Protein AF-A0A372JIN5-F1 (afdb_monomer_lite)

Secondary structure (DSSP, 8-state):
--HHHHHHHHHHHTT-EEEEE--SSSS----EEEEE-TT-SS--EEEEEETTEEE-TT--B--SHHHHHHHHHHHHTSHHHHHHHHHHHH--

Structure (mmCIF, N/CA/C/O backbone):
data_AF-A0A372JIN5-F1
#
_entry.id   AF-A0A372JIN5-F1
#
loop_
_atom_site.group_PDB
_atom_site.id
_atom_site.type_symbol
_atom_site.label_atom_id
_atom_site.label_alt_id
_atom_site.label_comp_id
_atom_site.label_asym_id
_atom_site.label_entity_id
_atom_site.label_seq_id
_atom_site.pdbx_PDB_ins_code
_atom_site.Cartn_x
_atom_site.Cartn_y
_atom_site.Cartn_z
_atom_site.occupancy
_atom_site.B_iso_or_equiv
_atom_site.auth_seq_id
_atom_site.auth_comp_id
_atom_site.auth_asym_id
_atom_site.auth_atom_id
_atom_site.pdbx_PDB_model_num
ATOM 1 N N . MET A 1 1 ? 12.521 -11.327 -9.259 1.00 53.19 1 MET A N 1
ATOM 2 C CA . MET A 1 1 ? 11.699 -11.073 -8.057 1.00 53.19 1 MET A CA 1
ATOM 3 C C . MET A 1 1 ? 10.772 -9.907 -8.365 1.00 53.19 1 MET A C 1
ATOM 5 O O . MET A 1 1 ? 11.195 -9.014 -9.088 1.00 53.19 1 MET A O 1
ATOM 9 N N . ASN A 1 2 ? 9.502 -9.965 -7.957 1.00 74.81 2 ASN A N 1
ATOM 10 C CA . ASN A 1 2 ? 8.502 -8.943 -8.284 1.00 74.81 2 ASN A CA 1
ATOM 11 C C . ASN A 1 2 ? 8.340 -8.012 -7.075 1.00 74.81 2 ASN A C 1
ATOM 13 O O . ASN A 1 2 ? 7.646 -8.370 -6.127 1.00 74.81 2 ASN A O 1
ATOM 17 N N . ALA A 1 3 ? 8.963 -6.832 -7.123 1.00 77.75 3 ALA A N 1
ATOM 18 C CA . ALA A 1 3 ? 9.010 -5.878 -6.012 1.00 77.75 3 ALA A CA 1
ATOM 19 C C . ALA A 1 3 ? 7.623 -5.513 -5.446 1.00 77.75 3 ALA A C 1
ATOM 21 O O . ALA A 1 3 ? 7.479 -5.291 -4.247 1.00 77.75 3 ALA A O 1
ATOM 22 N N . LEU A 1 4 ? 6.578 -5.494 -6.284 1.00 80.44 4 LEU A N 1
ATOM 23 C CA . LEU A 1 4 ? 5.213 -5.232 -5.819 1.00 80.44 4 LEU A CA 1
ATOM 24 C C . LEU A 1 4 ? 4.573 -6.426 -5.107 1.00 80.44 4 LEU A C 1
ATOM 26 O O . LEU A 1 4 ? 3.747 -6.216 -4.225 1.00 80.44 4 LEU A O 1
ATOM 30 N N . ALA A 1 5 ? 4.944 -7.660 -5.451 1.00 83.44 5 ALA A N 1
ATOM 31 C CA . ALA A 1 5 ? 4.478 -8.835 -4.716 1.00 83.44 5 ALA A CA 1
ATOM 32 C C . ALA A 1 5 ? 5.086 -8.863 -3.304 1.00 83.44 5 ALA A C 1
ATOM 34 O O . ALA A 1 5 ? 4.364 -9.049 -2.330 1.00 83.44 5 ALA A O 1
ATOM 35 N N . GLU A 1 6 ? 6.383 -8.573 -3.191 1.00 88.00 6 GLU A N 1
ATOM 36 C CA . GLU A 1 6 ? 7.070 -8.460 -1.897 1.00 88.00 6 GLU A CA 1
ATOM 37 C C . GLU A 1 6 ? 6.503 -7.304 -1.059 1.00 88.00 6 GLU A C 1
ATOM 39 O O . GLU A 1 6 ? 6.205 -7.469 0.125 1.00 88.00 6 GLU A O 1
ATOM 44 N N . LEU A 1 7 ? 6.262 -6.144 -1.682 1.00 88.38 7 LEU A N 1
ATOM 45 C CA . LEU A 1 7 ? 5.611 -5.019 -1.013 1.00 88.38 7 LEU A CA 1
ATOM 46 C C . LEU A 1 7 ? 4.198 -5.376 -0.532 1.00 88.38 7 LEU A C 1
ATOM 48 O O . LEU A 1 7 ? 3.811 -5.007 0.576 1.00 88.38 7 LEU A O 1
ATOM 52 N N . GLN A 1 8 ? 3.423 -6.097 -1.347 1.00 89.56 8 GLN A N 1
ATOM 53 C CA . GLN A 1 8 ? 2.086 -6.552 -0.976 1.00 89.56 8 GLN A CA 1
ATOM 54 C C . GLN A 1 8 ? 2.133 -7.431 0.277 1.00 89.56 8 GLN A C 1
ATOM 56 O O . GLN A 1 8 ? 1.375 -7.177 1.213 1.00 89.56 8 GLN A O 1
ATOM 61 N N . GLU A 1 9 ? 3.018 -8.428 0.324 1.00 89.94 9 GLU A N 1
ATOM 62 C CA . GLU A 1 9 ? 3.171 -9.291 1.500 1.00 89.94 9 GLU A CA 1
ATOM 63 C C . GLU A 1 9 ? 3.568 -8.483 2.741 1.00 89.94 9 GLU A C 1
ATOM 65 O O . GLU A 1 9 ? 2.967 -8.644 3.804 1.00 89.94 9 GLU A O 1
ATOM 70 N N . LEU A 1 10 ? 4.505 -7.544 2.605 1.00 92.00 10 LEU A N 1
ATOM 71 C CA . LEU A 1 10 ? 4.956 -6.683 3.701 1.00 92.00 10 LEU A CA 1
ATOM 72 C C . LEU A 1 10 ? 3.881 -5.728 4.235 1.00 92.00 10 LEU A C 1
ATOM 74 O O . LEU A 1 10 ? 3.882 -5.384 5.418 1.00 92.00 10 LEU A O 1
ATOM 78 N N . LEU A 1 11 ? 2.974 -5.262 3.385 1.00 90.25 11 LEU A N 1
ATOM 79 C CA . LEU A 1 11 ? 1.845 -4.436 3.809 1.00 90.25 11 LEU A CA 1
ATOM 80 C C . LEU A 1 11 ? 0.768 -5.288 4.498 1.00 90.25 11 LEU A C 1
ATOM 82 O O . LEU A 1 11 ? 0.189 -4.857 5.498 1.00 90.25 11 LEU A O 1
ATOM 86 N N . VAL A 1 12 ? 0.546 -6.517 4.020 1.00 89.94 12 VAL A N 1
ATOM 87 C CA . VAL A 1 12 ? -0.381 -7.477 4.640 1.00 89.94 12 VAL A CA 1
ATOM 88 C C . VAL A 1 12 ? 0.114 -7.929 6.015 1.00 89.94 12 VAL A C 1
ATOM 90 O O . VAL A 1 12 ? -0.676 -7.957 6.957 1.00 89.94 12 VAL A O 1
ATOM 93 N N . THR A 1 13 ? 1.410 -8.210 6.188 1.00 91.69 13 THR A N 1
ATOM 94 C CA . THR A 1 13 ? 1.985 -8.539 7.510 1.00 91.69 13 THR A CA 1
ATOM 95 C C . THR A 1 13 ? 1.901 -7.366 8.486 1.00 91.69 13 THR A C 1
ATOM 97 O O . THR A 1 13 ? 1.747 -7.568 9.689 1.00 91.69 13 THR A O 1
ATOM 100 N N . ARG A 1 14 ? 1.894 -6.128 7.974 1.00 87.12 14 ARG A N 1
ATOM 101 C CA . ARG A 1 14 ? 1.582 -4.914 8.744 1.00 87.12 14 ARG A CA 1
ATOM 102 C C . ARG A 1 14 ? 0.076 -4.700 8.969 1.00 87.12 14 ARG A C 1
ATOM 104 O O . ARG A 1 14 ? -0.315 -3.648 9.476 1.00 87.12 14 ARG A O 1
ATOM 111 N N . GLY A 1 15 ? -0.774 -5.672 8.646 1.00 86.19 15 GLY A N 1
ATOM 112 C CA . GLY A 1 15 ? -2.209 -5.653 8.931 1.00 86.19 15 GLY A CA 1
ATOM 113 C C . GLY A 1 15 ? -3.030 -4.754 8.007 1.00 86.19 15 GLY A C 1
ATOM 114 O O . GLY A 1 15 ? -4.143 -4.384 8.368 1.00 86.19 15 GLY A O 1
ATOM 115 N N . LEU A 1 16 ? -2.504 -4.372 6.842 1.00 87.56 16 LEU A N 1
ATOM 116 C CA . LEU A 1 16 ? -3.238 -3.588 5.849 1.00 87.56 16 LEU A CA 1
ATOM 117 C C . LEU A 1 16 ? -3.933 -4.506 4.841 1.00 87.56 16 LEU A C 1
ATOM 119 O O . LEU A 1 16 ? -3.468 -5.605 4.538 1.00 87.56 16 LEU A O 1
ATOM 123 N N . ARG A 1 17 ? -5.050 -4.039 4.281 1.00 87.81 17 ARG A N 1
ATOM 124 C CA . ARG A 1 17 ? -5.670 -4.674 3.116 1.00 87.81 17 ARG A CA 1
ATOM 125 C C . ARG A 1 17 ? -5.005 -4.143 1.862 1.00 87.81 17 ARG A C 1
ATOM 127 O O . ARG A 1 17 ? -4.893 -2.934 1.684 1.00 87.81 17 ARG A O 1
ATOM 134 N N . VAL A 1 18 ? -4.604 -5.048 0.981 1.00 88.62 18 VAL A N 1
ATOM 135 C CA . VAL A 1 18 ? -3.955 -4.694 -0.278 1.00 88.62 18 VAL A CA 1
ATOM 136 C C . VAL A 1 18 ? -4.685 -5.371 -1.423 1.00 88.62 18 VAL A C 1
ATOM 138 O O . VAL A 1 18 ? -4.943 -6.573 -1.379 1.00 88.62 18 VAL A O 1
ATOM 141 N N . LYS A 1 19 ? -5.009 -4.604 -2.461 1.00 86.94 19 LYS A N 1
ATOM 142 C CA . LYS A 1 19 ? -5.565 -5.115 -3.710 1.00 86.94 19 LYS A CA 1
ATOM 143 C C . LYS A 1 19 ? -4.641 -4.746 -4.859 1.00 86.94 19 LYS A C 1
ATOM 145 O O . LYS A 1 19 ? -4.434 -3.569 -5.146 1.00 86.94 19 LYS A O 1
ATOM 150 N N . ALA A 1 20 ? -4.121 -5.760 -5.536 1.00 83.94 20 ALA A N 1
ATOM 151 C CA . ALA A 1 20 ? -3.382 -5.573 -6.771 1.00 83.94 20 ALA A CA 1
ATOM 152 C C . ALA A 1 20 ? -4.291 -4.991 -7.863 1.00 83.94 20 ALA A C 1
ATOM 154 O O . ALA A 1 20 ? -5.415 -5.453 -8.077 1.00 83.94 20 ALA A O 1
ATOM 155 N N . HIS A 1 21 ? -3.788 -3.980 -8.564 1.00 77.81 21 HIS A N 1
ATOM 156 C CA . HIS A 1 21 ? -4.406 -3.409 -9.747 1.00 77.81 21 HIS A CA 1
ATOM 157 C C . HIS A 1 21 ? -3.489 -3.659 -10.947 1.00 77.81 21 HIS A C 1
ATOM 159 O O . HIS A 1 21 ? -2.360 -3.162 -11.023 1.00 77.81 21 HIS A O 1
ATOM 165 N N . LEU A 1 22 ? -3.977 -4.501 -11.857 1.00 70.44 22 LEU A N 1
ATOM 166 C CA . LEU A 1 22 ? -3.284 -4.863 -13.086 1.00 70.44 22 LEU A CA 1
ATOM 167 C C . LEU A 1 22 ? -3.424 -3.720 -14.096 1.00 70.44 22 LEU A C 1
ATOM 169 O O . LEU A 1 22 ? -4.535 -3.285 -14.394 1.00 70.44 22 LEU A O 1
ATOM 173 N N . GLY A 1 23 ? -2.294 -3.237 -14.604 1.00 61.81 23 GLY A N 1
ATOM 174 C CA . GLY A 1 23 ? -2.236 -2.338 -15.754 1.00 61.81 23 GLY A CA 1
ATOM 175 C C . GLY A 1 23 ? -2.511 -3.075 -17.077 1.00 61.81 23 GLY A C 1
ATOM 176 O O . GLY A 1 23 ? -2.697 -4.293 -17.070 1.00 61.81 23 GLY A O 1
ATOM 177 N N . PRO A 1 24 ? -2.570 -2.353 -18.215 1.00 51.72 24 PRO A N 1
ATOM 178 C CA . PRO A 1 24 ? -3.012 -2.894 -19.512 1.00 51.72 24 PRO A CA 1
ATOM 179 C C . PRO A 1 24 ? -2.104 -4.023 -20.088 1.00 51.72 24 PRO A C 1
ATOM 181 O O . PRO A 1 24 ? -0.988 -4.213 -19.602 1.00 51.72 24 PRO A O 1
ATOM 184 N N . PRO A 1 25 ? -2.588 -4.813 -21.084 1.00 49.69 25 PRO A N 1
ATOM 185 C CA . PRO A 1 25 ? -2.360 -6.270 -21.208 1.00 49.69 25 PRO A CA 1
ATOM 186 C C . PRO A 1 25 ? -1.157 -6.667 -22.096 1.00 49.69 25 PRO A C 1
ATOM 188 O O . PRO A 1 25 ? -0.552 -5.799 -22.719 1.00 49.69 25 PRO A O 1
ATOM 191 N N . PRO A 1 26 ? -0.902 -7.976 -22.328 1.00 48.91 26 PRO A N 1
ATOM 192 C CA . PRO A 1 26 ? -0.875 -9.107 -21.402 1.00 48.91 26 PRO A CA 1
ATOM 193 C C . PRO A 1 26 ? 0.580 -9.589 -21.200 1.00 48.91 26 PRO A C 1
ATOM 195 O O . PRO A 1 26 ? 1.359 -9.672 -22.146 1.00 48.91 26 PRO A O 1
ATOM 198 N N . GLY A 1 27 ? 0.947 -9.915 -19.957 1.00 51.16 27 GLY A N 1
ATOM 199 C CA . GLY A 1 27 ? 2.294 -10.391 -19.593 1.00 51.16 27 GLY A CA 1
ATOM 200 C C . GLY A 1 27 ? 2.998 -9.575 -18.504 1.00 51.16 27 GLY A C 1
ATOM 201 O O . GLY A 1 27 ? 4.095 -9.938 -18.092 1.00 51.16 27 GLY A O 1
ATOM 202 N N . HIS A 1 28 ? 2.375 -8.500 -18.014 1.00 52.44 28 HIS A N 1
ATOM 203 C CA . HIS A 1 28 ? 2.985 -7.604 -17.035 1.00 52.44 28 HIS A CA 1
ATOM 204 C C . HIS A 1 28 ? 2.527 -7.896 -15.604 1.00 52.44 28 HIS A C 1
ATOM 206 O O . HIS A 1 28 ? 1.342 -8.093 -15.325 1.00 52.44 28 HIS A O 1
ATOM 212 N N . ALA A 1 29 ? 3.516 -7.907 -14.709 1.00 62.50 29 ALA A N 1
ATOM 213 C CA . ALA A 1 29 ? 3.359 -7.858 -13.266 1.00 62.50 29 ALA A CA 1
ATOM 214 C C . ALA A 1 29 ? 2.406 -6.721 -12.859 1.00 62.50 29 ALA A C 1
ATOM 216 O O . ALA A 1 29 ? 2.309 -5.706 -13.546 1.00 62.50 29 ALA A O 1
ATOM 217 N N . VAL A 1 30 ? 1.702 -6.908 -11.739 1.00 66.75 30 VAL A N 1
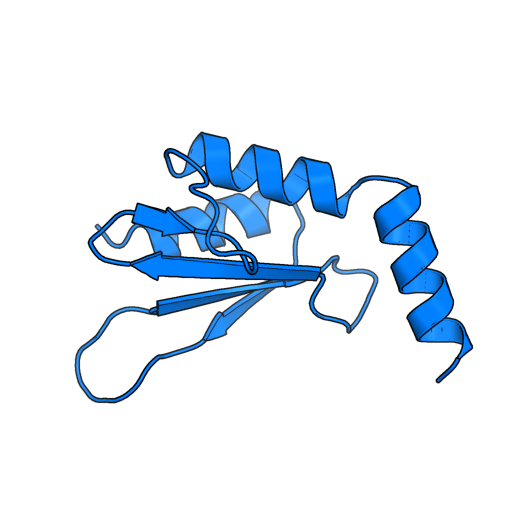ATOM 218 C CA . VAL A 1 30 ? 0.933 -5.867 -11.033 1.00 66.75 30 VAL A CA 1
ATOM 219 C C . VAL A 1 30 ? 1.643 -4.520 -11.167 1.00 66.75 30 VAL A C 1
ATOM 221 O O . VAL A 1 30 ? 2.832 -4.455 -10.899 1.00 66.75 30 VAL A O 1
ATOM 224 N N . THR A 1 31 ? 0.950 -3.466 -11.602 1.00 78.44 31 THR A N 1
ATOM 225 C CA . THR A 1 31 ? 1.549 -2.125 -11.775 1.00 78.44 31 THR A CA 1
ATOM 226 C C . THR A 1 31 ? 1.188 -1.180 -10.644 1.00 78.44 31 THR A C 1
ATOM 228 O O . THR A 1 31 ? 1.845 -0.154 -10.469 1.00 78.44 31 THR A O 1
ATOM 231 N N . ALA A 1 32 ? 0.139 -1.503 -9.885 1.00 82.62 32 ALA A N 1
ATOM 232 C CA . ALA A 1 32 ? -0.250 -0.731 -8.723 1.00 82.62 32 ALA A CA 1
ATOM 233 C C . ALA A 1 32 ? -0.834 -1.596 -7.599 1.00 82.62 32 ALA A C 1
ATOM 235 O O . ALA A 1 32 ? -1.435 -2.641 -7.847 1.00 82.62 32 ALA A O 1
ATOM 236 N N . LEU A 1 33 ? -0.692 -1.126 -6.363 1.00 87.12 33 LEU A N 1
ATOM 237 C CA . LEU A 1 33 ? -1.332 -1.672 -5.171 1.00 87.12 33 LEU A CA 1
ATOM 238 C C . LEU A 1 33 ? -2.265 -0.618 -4.587 1.00 87.12 33 LEU A C 1
ATOM 240 O O . LEU A 1 33 ? -1.847 0.499 -4.295 1.00 87.12 33 LEU A O 1
ATOM 244 N N . LEU A 1 34 ? -3.522 -0.994 -4.396 1.00 87.12 34 LEU A N 1
ATOM 245 C CA . LEU A 1 34 ? -4.491 -0.222 -3.633 1.00 87.12 34 LEU A CA 1
ATOM 246 C C . LEU A 1 34 ? -4.397 -0.685 -2.184 1.00 87.12 34 LEU A C 1
ATOM 248 O O . LEU A 1 34 ? -4.643 -1.857 -1.899 1.00 87.12 34 LEU A O 1
ATOM 252 N N . VAL A 1 35 ? -4.024 0.215 -1.285 1.00 85.81 35 VAL A N 1
ATOM 253 C CA . VAL A 1 35 ? -3.797 -0.091 0.127 1.00 85.81 35 VAL A CA 1
ATOM 254 C C . VAL A 1 35 ? -4.889 0.565 0.956 1.00 85.81 35 VAL A C 1
ATOM 256 O O . VAL A 1 35 ? -5.193 1.742 0.777 1.00 85.81 35 VAL A O 1
ATOM 259 N N . ALA A 1 36 ? -5.491 -0.198 1.858 1.00 82.19 36 ALA A N 1
ATOM 260 C CA . ALA A 1 36 ? -6.578 0.235 2.721 1.00 82.19 36 ALA A CA 1
ATOM 261 C C . ALA A 1 36 ? -6.371 -0.268 4.153 1.00 82.19 36 ALA A C 1
ATOM 263 O O . ALA A 1 36 ? -5.741 -1.303 4.393 1.00 82.19 36 ALA A O 1
ATOM 264 N N . ASN A 1 37 ? -6.945 0.445 5.117 1.00 78.19 37 ASN A N 1
ATOM 265 C CA . ASN A 1 37 ? -7.067 -0.051 6.483 1.00 78.19 37 ASN A CA 1
ATOM 266 C C . ASN A 1 37 ? -8.159 -1.137 6.535 1.00 78.19 37 ASN A C 1
ATOM 268 O O . ASN A 1 37 ? -9.229 -0.936 5.968 1.00 78.19 37 ASN A O 1
ATOM 272 N N . PRO A 1 38 ? -7.938 -2.285 7.201 1.00 73.12 38 PRO A N 1
ATOM 273 C CA . PRO A 1 38 ? -8.918 -3.370 7.253 1.00 73.12 38 PRO A CA 1
ATOM 274 C C . PRO A 1 38 ? -10.264 -2.996 7.878 1.00 73.12 38 PRO A C 1
ATOM 276 O O . PRO A 1 38 ? -11.256 -3.659 7.575 1.00 73.12 38 PRO A O 1
ATOM 279 N N . ALA A 1 39 ? -10.308 -1.972 8.731 1.00 72.06 39 ALA A N 1
ATOM 280 C CA . ALA A 1 39 ? -11.535 -1.495 9.359 1.00 72.06 39 ALA A CA 1
ATOM 281 C C . ALA A 1 39 ? -12.423 -0.667 8.412 1.00 72.06 39 ALA A C 1
ATOM 283 O O . ALA A 1 39 ? -13.540 -0.318 8.783 1.00 72.06 39 ALA A O 1
ATOM 284 N N . ILE A 1 40 ? -11.938 -0.324 7.212 1.00 66.31 40 ILE A N 1
ATOM 285 C CA . ILE A 1 40 ? -12.569 0.639 6.305 1.00 66.31 40 ILE A CA 1
ATOM 286 C C . ILE A 1 40 ? -12.575 0.084 4.869 1.00 66.31 40 ILE A C 1
ATOM 288 O O . ILE A 1 40 ? -11.653 -0.608 4.438 1.00 66.31 40 ILE A O 1
ATOM 292 N N . SER A 1 41 ? -13.633 0.376 4.109 1.00 62.59 41 SER A N 1
ATOM 293 C CA . SER A 1 41 ? -13.802 -0.114 2.727 1.00 62.59 41 SER A CA 1
ATOM 294 C C . SER A 1 41 ? -13.170 0.793 1.659 1.00 62.59 41 SER A C 1
ATOM 296 O O . SER A 1 41 ? -13.079 0.404 0.495 1.00 62.59 41 SER A O 1
ATOM 298 N N . CYS A 1 42 ? -12.734 1.994 2.037 1.00 67.12 42 CYS A N 1
ATOM 299 C CA . CYS A 1 42 ? -12.134 2.991 1.154 1.00 67.12 42 CYS A CA 1
ATOM 300 C C . CYS A 1 42 ? -10.636 2.733 0.925 1.00 67.12 42 CYS A C 1
ATOM 302 O O . CYS A 1 42 ? -9.915 2.321 1.836 1.00 67.12 42 CYS A O 1
ATOM 304 N N . VAL A 1 43 ? -10.150 3.021 -0.288 1.00 71.62 43 VAL A N 1
ATOM 305 C CA . VAL A 1 43 ? -8.710 2.999 -0.588 1.00 71.62 43 VAL A CA 1
ATOM 306 C C . VAL A 1 43 ? -8.042 4.178 0.108 1.00 71.62 43 VAL A C 1
ATOM 308 O O . VAL A 1 43 ? -8.469 5.319 -0.038 1.00 71.62 43 VAL A O 1
ATOM 311 N N . GLY A 1 44 ? -6.988 3.879 0.857 1.00 72.06 44 GLY A N 1
ATOM 312 C CA . GLY A 1 44 ? -6.195 4.851 1.587 1.00 72.06 44 GLY A CA 1
ATOM 313 C C . GLY A 1 44 ? -5.023 5.421 0.805 1.00 72.06 44 GLY A C 1
ATOM 314 O O . GLY A 1 44 ? -4.739 6.607 0.894 1.00 72.06 44 GLY A O 1
ATOM 315 N N . GLU A 1 45 ? -4.341 4.568 0.045 1.00 82.31 45 GLU A N 1
ATOM 316 C CA . GLU A 1 45 ? -3.150 4.929 -0.723 1.00 82.31 45 GLU A CA 1
ATOM 317 C C . GLU A 1 45 ? -3.074 4.075 -1.992 1.00 82.31 45 GLU A C 1
ATOM 319 O O . GLU A 1 45 ? -3.526 2.926 -2.016 1.00 82.31 45 GLU A O 1
ATOM 324 N N . THR A 1 46 ? -2.487 4.626 -3.056 1.00 86.75 46 THR A N 1
ATOM 325 C CA . THR A 1 46 ? -2.154 3.861 -4.263 1.00 86.75 46 THR A CA 1
ATOM 326 C C . THR A 1 46 ? -0.652 3.879 -4.464 1.00 86.75 46 THR A C 1
ATOM 328 O O . THR A 1 46 ? -0.078 4.933 -4.703 1.00 86.75 46 THR A O 1
ATOM 331 N N . VAL A 1 47 ? -0.027 2.708 -4.437 1.00 87.44 47 VAL A N 1
ATOM 332 C CA . VAL A 1 47 ? 1.384 2.552 -4.796 1.00 87.44 47 VAL A CA 1
ATOM 333 C C . VAL A 1 47 ? 1.478 2.137 -6.248 1.00 87.44 47 VAL A C 1
ATOM 335 O O . VAL A 1 47 ? 0.713 1.280 -6.678 1.00 87.44 47 VAL A O 1
ATOM 338 N N . ARG A 1 48 ? 2.412 2.701 -7.004 1.00 87.44 48 ARG A N 1
ATOM 339 C CA . ARG A 1 48 ? 2.684 2.345 -8.398 1.00 87.44 48 ARG A CA 1
ATOM 340 C C . ARG A 1 48 ? 4.138 1.929 -8.552 1.00 87.44 48 ARG A C 1
ATOM 342 O O . ARG A 1 48 ? 5.004 2.457 -7.865 1.00 87.44 48 ARG A O 1
ATOM 349 N N . LEU A 1 49 ? 4.398 1.016 -9.481 1.00 83.06 49 LEU A N 1
ATOM 350 C CA . LEU A 1 49 ? 5.751 0.704 -9.934 1.00 83.06 49 LEU A CA 1
ATOM 351 C C . LEU A 1 49 ? 5.968 1.342 -11.304 1.00 83.06 49 LEU A C 1
ATOM 353 O O . LEU A 1 49 ? 5.270 1.015 -12.266 1.00 83.06 49 LEU A O 1
ATOM 357 N N . ARG A 1 50 ? 6.924 2.266 -11.395 1.00 78.25 50 ARG A N 1
ATOM 358 C CA . ARG A 1 50 ? 7.293 2.943 -12.641 1.00 78.25 50 ARG A CA 1
ATOM 359 C C . ARG A 1 50 ? 8.798 2.849 -12.832 1.00 78.25 50 ARG A C 1
ATOM 361 O O . ARG A 1 50 ? 9.532 3.428 -12.044 1.00 78.25 50 ARG A O 1
ATOM 368 N N . ALA A 1 51 ? 9.231 2.167 -13.895 1.00 76.19 51 ALA A N 1
ATOM 369 C CA . ALA A 1 51 ? 10.655 1.9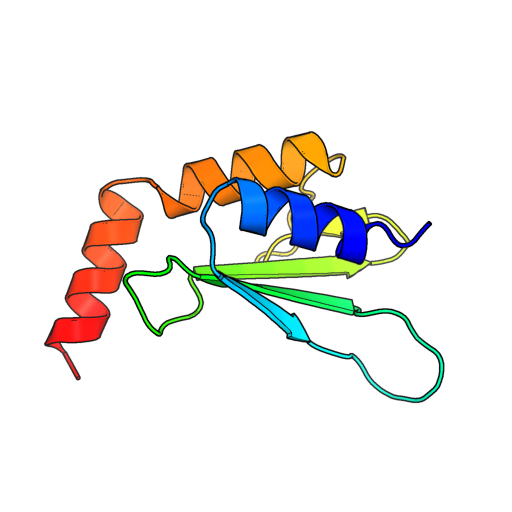76 -14.199 1.00 76.19 51 ALA A CA 1
ATOM 370 C C . ALA A 1 51 ? 11.451 1.502 -12.962 1.00 76.19 51 ALA A C 1
ATOM 372 O O . ALA A 1 51 ? 12.454 2.104 -12.597 1.00 76.19 51 ALA A O 1
ATOM 373 N N . ASP A 1 52 ? 10.917 0.485 -12.277 1.00 77.00 52 ASP A N 1
ATOM 374 C CA . ASP A 1 52 ? 11.453 -0.115 -11.043 1.00 77.00 52 ASP A CA 1
ATOM 375 C C . ASP A 1 52 ? 11.458 0.772 -9.784 1.00 77.00 52 ASP A C 1
ATOM 377 O O . ASP A 1 52 ? 11.871 0.325 -8.716 1.00 77.00 52 ASP A O 1
ATOM 381 N N . ALA A 1 53 ? 10.921 1.992 -9.855 1.00 84.81 53 ALA A N 1
ATOM 382 C CA . ALA A 1 53 ? 10.722 2.853 -8.695 1.00 84.81 53 ALA A CA 1
ATOM 383 C C . ALA A 1 53 ? 9.292 2.746 -8.147 1.00 84.81 53 ALA A C 1
ATOM 385 O O . ALA A 1 53 ? 8.313 2.803 -8.900 1.00 84.81 53 ALA A O 1
ATOM 386 N N .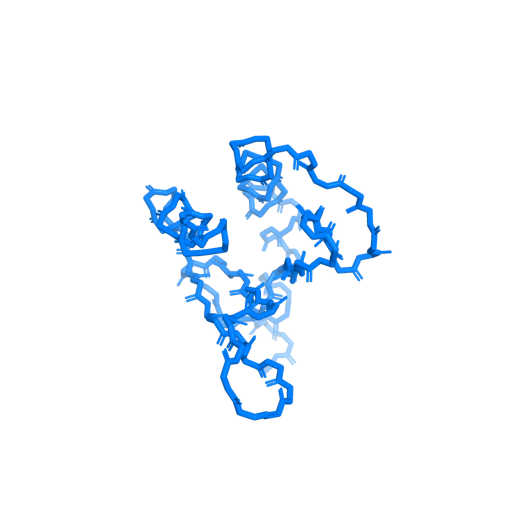 LEU A 1 54 ? 9.175 2.641 -6.822 1.00 89.12 54 LEU A N 1
ATOM 387 C CA . LEU A 1 54 ? 7.901 2.728 -6.116 1.00 89.12 54 LEU A CA 1
ATOM 388 C C . LEU A 1 54 ? 7.508 4.192 -5.933 1.00 89.12 54 LEU A C 1
ATOM 390 O O . LEU A 1 54 ? 8.279 4.991 -5.396 1.00 89.12 54 LEU A O 1
ATOM 394 N N . THR A 1 55 ? 6.295 4.540 -6.348 1.00 89.88 55 THR A N 1
ATOM 395 C CA . THR A 1 55 ? 5.732 5.877 -6.159 1.00 89.88 55 THR A CA 1
ATOM 396 C C . THR A 1 55 ? 4.350 5.821 -5.532 1.00 89.88 55 THR A C 1
ATOM 398 O O . THR A 1 55 ? 3.612 4.857 -5.724 1.00 89.88 55 THR A O 1
ATOM 401 N N . ASP A 1 56 ? 3.997 6.844 -4.760 1.00 88.38 56 ASP A N 1
ATOM 402 C CA . ASP A 1 56 ? 2.661 6.971 -4.175 1.00 88.38 56 ASP A CA 1
ATOM 403 C C . ASP A 1 56 ? 1.648 7.594 -5.153 1.00 88.38 56 ASP A C 1
ATOM 405 O O . ASP A 1 56 ? 1.947 7.863 -6.324 1.00 88.38 56 ASP A O 1
ATOM 409 N N . SER A 1 57 ? 0.429 7.837 -4.669 1.00 81.56 57 SER A N 1
ATOM 410 C CA . SER A 1 57 ? -0.658 8.423 -5.460 1.00 81.56 57 SER A CA 1
ATOM 411 C C . SER A 1 57 ? -0.351 9.831 -5.991 1.00 81.56 57 SER A C 1
ATOM 413 O O . SER A 1 57 ? -0.898 10.218 -7.026 1.00 81.56 57 SER A O 1
ATOM 415 N N . SER A 1 58 ? 0.562 10.562 -5.342 1.00 83.75 58 SER A N 1
ATOM 416 C CA . SER A 1 58 ? 1.053 11.877 -5.774 1.00 83.75 58 SER A CA 1
ATOM 417 C C . SER A 1 58 ? 2.208 11.800 -6.779 1.00 83.75 58 SER A C 1
ATOM 419 O O . SER A 1 58 ? 2.591 12.809 -7.367 1.00 83.75 58 SER A O 1
ATOM 421 N N . GLY A 1 59 ? 2.766 10.606 -7.002 1.00 83.44 59 GLY A N 1
ATOM 422 C CA . GLY A 1 59 ? 3.966 10.405 -7.809 1.00 83.44 59 GLY A CA 1
ATOM 423 C C . GLY A 1 59 ? 5.273 10.611 -7.040 1.00 83.44 59 GLY A C 1
ATOM 424 O O . GLY A 1 59 ? 6.337 10.604 -7.658 1.00 83.44 59 GLY A O 1
ATOM 425 N N . THR A 1 60 ? 5.217 10.760 -5.715 1.00 89.12 60 THR A N 1
ATOM 426 C CA . THR A 1 60 ? 6.406 10.893 -4.868 1.00 89.12 60 THR A CA 1
ATOM 427 C C . THR A 1 60 ? 7.094 9.541 -4.717 1.00 89.12 60 THR A C 1
ATOM 429 O O . THR A 1 60 ? 6.433 8.530 -4.482 1.00 89.12 60 THR A O 1
ATOM 432 N N . GLY A 1 61 ? 8.425 9.521 -4.825 1.00 89.56 61 GLY A N 1
ATOM 433 C CA . GLY A 1 61 ? 9.232 8.323 -4.594 1.00 89.56 61 GLY A CA 1
ATOM 434 C C . GLY A 1 61 ? 9.115 7.816 -3.154 1.00 89.56 61 GLY A C 1
ATOM 435 O O . GLY A 1 61 ? 9.241 8.584 -2.194 1.00 89.56 61 GLY A O 1
ATOM 436 N N . LEU A 1 62 ? 8.879 6.513 -3.016 1.00 88.62 62 LEU A N 1
ATOM 437 C CA . LEU A 1 62 ? 8.709 5.832 -1.731 1.00 88.62 62 LEU A CA 1
ATOM 438 C C . LEU A 1 62 ? 9.983 5.145 -1.219 1.00 88.62 62 LEU A C 1
ATOM 440 O O . LEU A 1 62 ? 9.954 4.600 -0.121 1.00 88.62 62 LEU A O 1
ATOM 444 N N . GLY A 1 63 ? 11.074 5.203 -1.985 1.00 89.75 63 GLY A N 1
ATOM 445 C CA . GLY A 1 63 ? 12.332 4.540 -1.646 1.00 89.75 63 GLY A CA 1
ATOM 446 C C . GLY A 1 63 ? 12.307 3.052 -1.991 1.00 89.75 63 GLY A C 1
ATOM 447 O O . GLY A 1 63 ? 11.645 2.635 -2.948 1.00 89.75 63 GLY A O 1
ATOM 448 N N . ASP A 1 64 ? 13.058 2.260 -1.228 1.00 89.56 64 ASP A N 1
ATOM 449 C CA . ASP A 1 64 ? 13.023 0.803 -1.332 1.00 89.56 64 ASP A CA 1
ATOM 450 C C . ASP A 1 64 ? 11.731 0.212 -0.735 1.00 89.56 64 ASP A C 1
ATOM 452 O O . ASP A 1 64 ? 10.882 0.910 -0.182 1.00 89.56 64 ASP A O 1
ATOM 456 N N . ILE A 1 65 ? 11.560 -1.103 -0.869 1.00 89.56 65 ILE A N 1
ATOM 457 C CA . ILE A 1 65 ? 10.334 -1.807 -0.476 1.00 89.56 65 ILE A CA 1
ATOM 458 C C . ILE A 1 65 ? 10.049 -1.679 1.034 1.00 89.56 65 ILE A C 1
ATOM 460 O O . ILE A 1 65 ? 8.884 -1.561 1.424 1.00 89.56 65 ILE A O 1
ATOM 464 N N . PHE A 1 66 ? 11.073 -1.690 1.893 1.00 89.31 66 PHE A N 1
ATOM 465 C CA . PHE A 1 66 ? 10.890 -1.562 3.338 1.00 89.31 66 PHE A CA 1
ATOM 466 C C . PHE A 1 66 ? 10.518 -0.132 3.717 1.00 89.31 66 PHE A C 1
ATOM 468 O O . PHE A 1 66 ? 9.544 0.054 4.449 1.00 89.31 66 PHE A O 1
ATOM 475 N N . GLU A 1 67 ? 11.226 0.860 3.168 1.00 91.31 67 GLU A N 1
ATOM 476 C CA . GLU A 1 67 ? 10.902 2.276 3.375 1.00 91.31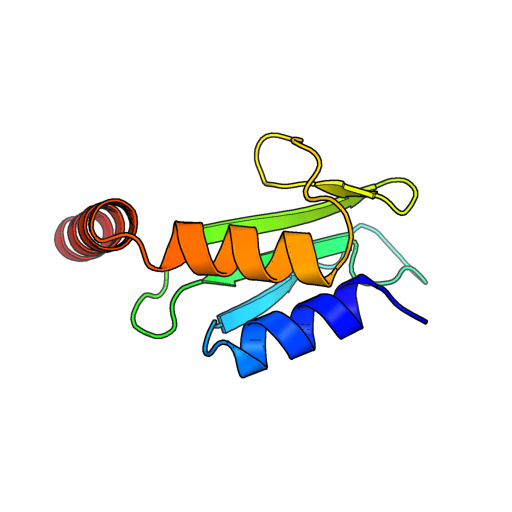 67 GLU A CA 1
ATOM 477 C C . GLU A 1 67 ? 9.476 2.585 2.903 1.00 91.31 67 GLU A C 1
ATOM 479 O O . GLU A 1 67 ? 8.688 3.191 3.636 1.00 91.31 67 GLU A O 1
ATOM 484 N N . ALA A 1 68 ? 9.105 2.096 1.718 1.00 89.94 68 ALA A N 1
ATOM 485 C CA . ALA A 1 68 ? 7.769 2.260 1.171 1.00 89.94 68 ALA A CA 1
ATOM 486 C C . ALA A 1 68 ? 6.713 1.692 2.121 1.00 89.94 68 ALA A C 1
ATOM 488 O O . ALA A 1 68 ? 5.735 2.369 2.446 1.00 89.94 68 ALA A O 1
ATOM 489 N N . ALA A 1 69 ? 6.916 0.467 2.605 1.00 89.81 69 ALA A N 1
ATOM 490 C CA . ALA A 1 69 ? 5.957 -0.190 3.474 1.00 89.81 69 ALA A CA 1
ATOM 491 C C . ALA A 1 69 ? 5.809 0.507 4.838 1.00 89.81 69 ALA A C 1
ATOM 493 O O . ALA A 1 69 ? 4.682 0.643 5.320 1.00 89.81 69 ALA A O 1
ATOM 494 N N . ASP A 1 70 ? 6.901 0.990 5.439 1.00 90.25 70 ASP A N 1
ATOM 495 C CA . ASP A 1 70 ? 6.854 1.774 6.680 1.00 90.25 70 ASP A CA 1
ATOM 496 C C . ASP A 1 70 ? 6.195 3.140 6.477 1.00 90.25 70 ASP A C 1
ATOM 498 O O . ASP A 1 70 ? 5.342 3.532 7.274 1.00 90.25 70 ASP A O 1
ATOM 502 N N . ARG A 1 71 ? 6.501 3.846 5.382 1.00 89.56 71 ARG A N 1
ATOM 503 C CA . ARG A 1 71 ? 5.869 5.139 5.073 1.00 89.56 71 ARG A CA 1
ATOM 504 C C . ARG A 1 71 ? 4.369 4.997 4.850 1.00 89.56 71 ARG A C 1
ATOM 506 O O . ARG A 1 71 ? 3.600 5.785 5.401 1.00 89.56 71 ARG A O 1
ATOM 513 N N . ILE A 1 72 ? 3.939 3.994 4.085 1.00 88.38 72 ILE A N 1
ATOM 514 C CA . ILE A 1 72 ? 2.515 3.727 3.847 1.00 88.38 72 ILE A CA 1
ATOM 515 C C . ILE A 1 72 ? 1.834 3.345 5.161 1.00 88.38 72 ILE A C 1
ATOM 517 O O . ILE A 1 72 ? 0.823 3.943 5.521 1.00 88.38 72 ILE A O 1
ATOM 521 N N . ALA A 1 73 ? 2.394 2.395 5.914 1.00 85.88 73 ALA A N 1
ATOM 522 C CA . ALA A 1 73 ? 1.809 1.977 7.183 1.00 85.88 73 ALA A CA 1
ATOM 523 C C . ALA A 1 73 ? 1.737 3.125 8.197 1.00 85.88 73 ALA A C 1
ATOM 525 O O . ALA A 1 73 ? 0.722 3.261 8.875 1.00 85.88 73 ALA A O 1
ATOM 526 N N . GLY A 1 74 ? 2.766 3.971 8.265 1.00 85.12 74 GLY A N 1
ATOM 527 C CA . GLY A 1 74 ? 2.796 5.163 9.106 1.00 85.12 74 GLY A CA 1
ATOM 528 C C . GLY A 1 74 ? 1.688 6.148 8.744 1.00 85.12 74 GLY A C 1
ATOM 529 O O . GLY A 1 74 ? 0.907 6.522 9.615 1.00 85.12 74 GLY A O 1
ATOM 530 N N . ARG A 1 75 ? 1.553 6.499 7.456 1.00 83.88 75 ARG A N 1
ATOM 531 C CA . ARG A 1 75 ? 0.483 7.386 6.957 1.00 83.88 75 ARG A CA 1
ATOM 532 C C . ARG A 1 75 ? -0.905 6.841 7.297 1.00 83.88 75 ARG A C 1
ATOM 534 O O . ARG A 1 75 ? -1.714 7.537 7.901 1.00 83.88 75 ARG A O 1
ATOM 541 N N . LEU A 1 76 ? -1.145 5.569 6.982 1.00 79.19 76 LEU A N 1
ATOM 542 C CA . LEU A 1 76 ? -2.447 4.913 7.136 1.00 79.19 76 LEU A CA 1
ATOM 543 C C . LEU A 1 76 ? -2.843 4.611 8.594 1.00 79.19 76 LEU A C 1
ATOM 545 O O . LEU A 1 76 ? -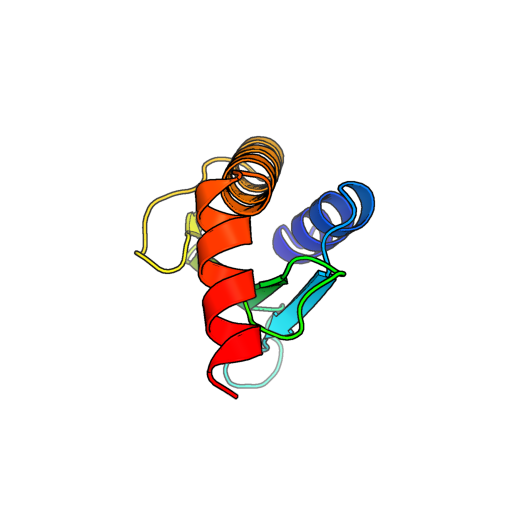3.977 4.206 8.851 1.00 79.19 76 LEU A O 1
ATOM 549 N N . ARG A 1 77 ? -1.924 4.787 9.549 1.00 76.12 77 ARG A N 1
ATOM 550 C CA . ARG A 1 77 ? -2.170 4.613 10.989 1.00 76.12 77 ARG A CA 1
ATOM 551 C C . ARG A 1 77 ? -2.277 5.934 11.747 1.00 76.12 77 ARG A C 1
ATOM 553 O O . ARG A 1 77 ? -2.509 5.901 12.954 1.00 76.12 77 ARG A O 1
ATOM 560 N N . THR A 1 78 ? -2.109 7.079 11.082 1.00 76.25 78 THR A N 1
ATOM 561 C CA . THR A 1 78 ? -2.286 8.367 11.758 1.00 76.25 78 THR A CA 1
ATOM 562 C C . THR A 1 78 ? -3.748 8.560 12.177 1.00 76.25 78 THR A C 1
ATOM 564 O O . THR A 1 78 ? -4.663 8.158 11.449 1.00 76.25 78 THR A O 1
ATOM 567 N N . PRO A 1 79 ? -4.001 9.181 13.343 1.00 68.88 79 PRO A N 1
ATOM 568 C CA . PRO A 1 79 ? -5.358 9.483 13.785 1.00 68.88 79 PRO A CA 1
ATOM 569 C C . PRO A 1 79 ? -6.085 10.411 12.805 1.00 68.88 79 PRO A C 1
ATOM 571 O O . PRO A 1 79 ? -7.295 10.303 12.672 1.00 68.88 79 PRO A O 1
ATOM 574 N N . GLU A 1 80 ? -5.363 11.267 12.078 1.00 72.94 80 GLU A N 1
ATOM 575 C CA . GLU A 1 80 ? -5.915 12.157 11.050 1.00 72.94 80 GLU A CA 1
ATOM 576 C C . GLU A 1 80 ? -6.433 11.377 9.839 1.00 72.94 80 GLU A C 1
ATOM 578 O O . GLU A 1 80 ? -7.559 11.600 9.398 1.00 72.94 80 GLU A O 1
ATOM 583 N N . THR A 1 81 ? -5.660 10.411 9.334 1.00 72.00 81 THR A N 1
ATOM 584 C CA . THR A 1 81 ? -6.112 9.531 8.248 1.00 72.00 81 THR A CA 1
ATOM 585 C C . THR A 1 81 ? -7.278 8.646 8.694 1.00 72.00 81 THR A C 1
ATOM 587 O O . THR A 1 81 ? -8.243 8.484 7.950 1.00 72.00 81 THR A O 1
ATOM 590 N N . ILE A 1 82 ? -7.245 8.135 9.928 1.00 70.50 82 ILE A N 1
ATOM 591 C CA . ILE A 1 82 ? -8.361 7.372 10.505 1.00 70.50 82 ILE A CA 1
ATOM 592 C C . ILE A 1 82 ? -9.612 8.253 10.659 1.00 70.50 82 ILE A C 1
ATOM 594 O O . ILE A 1 82 ? -10.705 7.811 10.315 1.00 70.50 82 ILE A O 1
ATOM 598 N N . ALA A 1 83 ? -9.470 9.494 11.127 1.00 71.62 83 ALA A N 1
ATOM 599 C CA . ALA A 1 83 ? -10.576 10.435 11.295 1.00 71.62 83 ALA A CA 1
ATOM 600 C C . ALA A 1 83 ? -11.187 10.853 9.951 1.00 71.62 83 ALA A C 1
ATOM 602 O O . ALA A 1 83 ? -12.410 10.861 9.821 1.00 71.62 83 ALA A O 1
ATOM 603 N N . TRP A 1 84 ? -10.357 11.131 8.939 1.00 69.62 84 TRP A N 1
ATOM 604 C CA . TR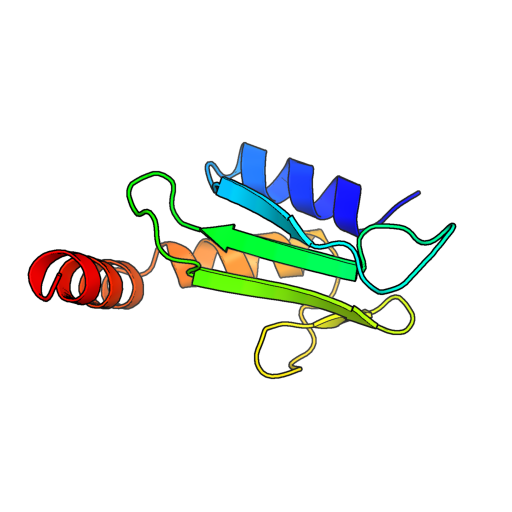P A 1 84 ? -10.821 11.402 7.576 1.00 69.62 84 TRP A CA 1
ATOM 605 C C . TRP A 1 84 ? -11.625 10.223 7.014 1.00 69.62 84 TRP A C 1
ATOM 607 O O . TRP A 1 84 ? -12.705 10.408 6.458 1.00 69.62 84 TRP A O 1
ATOM 617 N N . TRP A 1 85 ? -11.158 8.992 7.230 1.00 68.12 85 TRP A N 1
ATOM 618 C CA . TRP A 1 85 ? -11.886 7.801 6.801 1.00 68.12 85 TRP A CA 1
ATOM 619 C C . TRP A 1 85 ? -13.183 7.541 7.563 1.00 68.12 85 TRP A C 1
ATOM 621 O O . TRP A 1 85 ? -14.156 7.097 6.955 1.00 68.12 85 TRP A O 1
ATOM 631 N N . LEU A 1 86 ? -13.214 7.798 8.873 1.00 68.56 86 LEU A N 1
ATOM 632 C CA . LEU A 1 86 ? -14.443 7.708 9.660 1.00 68.56 86 LEU A CA 1
ATOM 633 C C . LEU A 1 86 ? -15.479 8.728 9.178 1.00 68.56 86 LEU A C 1
ATOM 635 O O . LEU A 1 86 ? -16.652 8.384 9.100 1.00 68.56 86 LEU A O 1
ATOM 639 N N . ALA A 1 87 ? -15.054 9.933 8.788 1.00 70.75 87 ALA A N 1
ATOM 640 C CA . ALA A 1 87 ? -15.942 10.909 8.160 1.00 70.75 87 ALA A CA 1
ATOM 641 C C . ALA A 1 87 ? -16.518 10.367 6.837 1.00 70.75 87 ALA A C 1
ATOM 643 O O . ALA A 1 87 ? -17.733 10.317 6.682 1.00 70.75 87 ALA A O 1
ATOM 644 N N . CYS A 1 88 ? -15.680 9.816 5.948 1.00 63.22 88 CYS A N 1
ATOM 645 C CA . CYS A 1 88 ? -16.152 9.193 4.702 1.00 63.22 88 CYS A CA 1
ATOM 646 C C . CYS A 1 88 ? -17.145 8.031 4.906 1.00 63.22 88 CYS A C 1
ATOM 648 O O . CYS A 1 88 ? -17.936 7.756 4.010 1.00 63.22 88 CYS A O 1
ATOM 650 N N . LEU A 1 89 ? -17.090 7.327 6.042 1.00 64.06 89 LEU A N 1
ATOM 651 C CA . LEU A 1 89 ? -18.040 6.265 6.398 1.00 64.06 89 LEU A CA 1
ATOM 652 C C . LEU A 1 89 ? -19.372 6.798 6.947 1.00 64.06 89 LEU A C 1
ATOM 654 O O . LEU A 1 89 ? -20.371 6.095 6.848 1.00 64.06 89 LEU A O 1
ATOM 658 N N . LEU A 1 90 ? -19.377 7.985 7.558 1.00 64.19 90 LEU A N 1
ATOM 659 C CA . LEU A 1 90 ? -20.564 8.600 8.162 1.00 64.19 90 LEU A CA 1
ATOM 660 C C . LEU A 1 90 ? -21.366 9.453 7.169 1.00 64.19 90 LEU A C 1
ATOM 662 O O . LEU A 1 90 ? -22.560 9.644 7.373 1.00 64.19 90 LEU A O 1
ATOM 666 N N . ASP A 1 91 ? -20.725 9.943 6.106 1.00 59.50 91 ASP A N 1
ATOM 667 C CA . ASP A 1 91 ? -21.362 10.686 5.008 1.00 59.50 91 ASP A CA 1
ATOM 668 C C . ASP A 1 91 ? -21.995 9.777 3.921 1.00 59.50 91 ASP A C 1
ATOM 670 O O . ASP A 1 91 ? -22.474 10.281 2.902 1.00 59.50 91 ASP A O 1
ATOM 674 N N . GLY A 1 92 ? -21.970 8.448 4.106 1.00 49.94 92 GLY A N 1
ATOM 675 C CA . GLY A 1 92 ? -22.446 7.434 3.151 1.00 49.94 92 GLY A CA 1
ATOM 676 C C . GLY A 1 92 ? -23.784 6.793 3.499 1.00 49.94 92 GLY A C 1
ATOM 677 O O . GLY A 1 92 ? -24.038 6.549 4.699 1.00 49.94 92 GLY A O 1
#

pLDDT: mean 78.28, std 11.73, range [48.91, 92.0]

Sequence (92 aa):
MNALAELQELLVTRGLRVKAHLGPPPGHAVTALLVANPAISCVGETVRLRADALTDSSGTGLGDIFEAADRIAGRLRTPETIAWWLACLLDG

Radius of gyration: 13.29 Å; chains: 1; bounding box: 36×23×35 Å

Foldseek 3Di:
DQQVVVLCVLLVVLQWDWDFDCDDDDDDDGFKIFIGHPVAPDGLWIWGQDPNFIAIPVRDTQPGSVSNSCVSSVSRPDVVSVVVRVVVVVVD

Organism: NCBI:txid2293572